Protein AF-F9RTI7-F1 (afdb_monomer_lite)

Radius of gyration: 21.58 Å; chains: 1; bounding box: 49×27×54 Å

Structure (mmCIF, N/CA/C/O backbone):
data_AF-F9RTI7-F1
#
_entry.id   AF-F9RTI7-F1
#
loop_
_atom_site.group_PDB
_atom_site.id
_atom_site.type_symbol
_atom_site.label_atom_id
_atom_site.label_alt_id
_atom_site.label_comp_id
_atom_site.label_asym_id
_atom_site.label_entity_id
_atom_site.label_seq_id
_atom_site.pdbx_PDB_ins_code
_atom_site.Cartn_x
_atom_site.Cartn_y
_atom_site.Cartn_z
_atom_site.occupancy
_atom_site.B_iso_or_equiv
_atom_site.auth_seq_id
_atom_site.auth_comp_id
_atom_site.auth_asym_id
_atom_site.auth_atom_id
_atom_site.pdbx_PDB_model_num
ATOM 1 N N . GLU A 1 1 ? 10.894 -4.572 -2.993 1.00 65.38 1 GLU A N 1
ATOM 2 C CA . GLU A 1 1 ? 11.499 -5.775 -3.615 1.00 65.38 1 GLU A CA 1
ATOM 3 C C . GLU A 1 1 ? 11.232 -5.873 -5.116 1.00 65.38 1 GLU A C 1
ATOM 5 O O . GLU A 1 1 ? 12.196 -5.863 -5.869 1.00 65.38 1 GLU A O 1
ATOM 10 N N . LEU A 1 2 ? 9.971 -5.853 -5.575 1.00 78.31 2 LEU A N 1
ATOM 11 C CA . LEU A 1 2 ? 9.636 -5.929 -7.011 1.00 78.31 2 LEU A CA 1
ATOM 12 C C . LEU A 1 2 ? 10.313 -4.840 -7.873 1.00 78.31 2 LEU A C 1
ATOM 14 O O . LEU A 1 2 ? 10.867 -5.149 -8.920 1.00 78.31 2 LEU A O 1
ATOM 18 N N . SER A 1 3 ? 10.322 -3.581 -7.416 1.00 82.62 3 SER A N 1
ATOM 19 C CA . SER A 1 3 ? 10.983 -2.473 -8.133 1.00 82.62 3 SER A CA 1
ATOM 20 C C . SER A 1 3 ? 12.480 -2.731 -8.356 1.00 82.62 3 SER A C 1
ATOM 22 O O . SER A 1 3 ? 12.978 -2.594 -9.471 1.00 82.62 3 SER A O 1
ATOM 24 N N . ASN A 1 4 ? 13.182 -3.200 -7.320 1.00 85.56 4 ASN A N 1
ATOM 25 C CA . ASN A 1 4 ? 14.609 -3.514 -7.405 1.00 85.56 4 ASN A CA 1
ATOM 26 C C . ASN A 1 4 ? 14.870 -4.669 -8.381 1.00 85.56 4 ASN A C 1
ATOM 28 O O . ASN A 1 4 ? 15.831 -4.616 -9.142 1.00 85.56 4 ASN A O 1
ATOM 32 N N . ALA A 1 5 ? 13.995 -5.680 -8.401 1.00 88.25 5 ALA A N 1
ATOM 33 C CA . ALA A 1 5 ? 14.097 -6.799 -9.335 1.00 88.25 5 ALA A CA 1
ATOM 34 C C . ALA A 1 5 ? 13.908 -6.354 -10.797 1.00 88.25 5 ALA A C 1
ATOM 36 O O . ALA A 1 5 ? 14.680 -6.749 -11.668 1.00 88.25 5 ALA A O 1
ATOM 37 N N . VAL A 1 6 ? 12.932 -5.478 -11.066 1.00 89.06 6 VAL A N 1
ATOM 38 C CA . VAL A 1 6 ? 12.718 -4.917 -12.412 1.00 89.06 6 VAL A CA 1
ATOM 39 C C . VAL A 1 6 ? 13.906 -4.051 -12.839 1.00 89.06 6 VAL A C 1
ATOM 41 O O . VAL A 1 6 ? 14.364 -4.164 -13.973 1.00 89.06 6 VAL A O 1
ATOM 44 N N . GLN A 1 7 ? 14.454 -3.227 -11.940 1.00 89.81 7 GLN A N 1
ATOM 45 C CA . GLN A 1 7 ? 15.653 -2.432 -12.230 1.00 89.81 7 GLN A CA 1
ATOM 46 C C . GLN A 1 7 ? 16.869 -3.310 -12.544 1.00 89.81 7 GLN A C 1
ATOM 48 O O . GLN A 1 7 ? 17.578 -3.028 -13.507 1.00 89.81 7 GLN A O 1
ATOM 53 N N . ALA A 1 8 ? 17.079 -4.387 -11.783 1.00 91.81 8 ALA A N 1
ATOM 54 C CA . ALA A 1 8 ? 18.167 -5.331 -12.023 1.00 91.81 8 ALA A CA 1
ATOM 55 C C . ALA A 1 8 ? 18.033 -6.031 -13.386 1.00 91.81 8 ALA A C 1
ATOM 57 O O . ALA A 1 8 ? 19.008 -6.116 -14.127 1.00 91.81 8 ALA A O 1
ATOM 58 N N . SER A 1 9 ? 16.821 -6.453 -13.761 1.00 93.12 9 SER A N 1
ATOM 59 C CA . SER A 1 9 ? 16.563 -7.074 -15.068 1.00 93.12 9 SER A CA 1
ATOM 60 C C . SER A 1 9 ? 16.777 -6.102 -16.238 1.00 93.12 9 SER A C 1
ATOM 62 O O . SER A 1 9 ? 17.335 -6.480 -17.272 1.00 93.12 9 SER A O 1
ATOM 64 N N . LEU A 1 10 ? 16.393 -4.829 -16.078 1.00 92.81 10 LEU A N 1
ATOM 65 C CA . LEU A 1 10 ? 16.673 -3.786 -17.071 1.00 92.81 10 LEU A CA 1
ATOM 66 C C . LEU A 1 10 ? 18.179 -3.536 -17.225 1.00 92.81 10 LEU A C 1
ATOM 68 O O . LEU A 1 10 ? 18.648 -3.353 -18.348 1.00 92.81 10 LEU A O 1
ATOM 72 N N . ASP A 1 11 ? 18.930 -3.553 -16.122 1.00 92.38 11 ASP A N 1
ATOM 73 C CA . ASP A 1 11 ? 20.387 -3.387 -16.129 1.00 92.38 11 ASP A CA 1
ATOM 74 C C . ASP A 1 11 ? 21.100 -4.559 -16.803 1.00 92.38 11 ASP A C 1
ATOM 76 O O . ASP A 1 11 ? 21.969 -4.347 -17.650 1.00 92.38 11 ASP A O 1
ATOM 80 N N . GLU A 1 12 ? 20.689 -5.785 -16.491 1.00 94.12 12 GLU A N 1
ATOM 81 C CA . GLU A 1 12 ? 21.196 -6.995 -17.134 1.00 94.12 12 GLU A CA 1
ATOM 82 C C . GLU A 1 12 ? 20.949 -6.951 -18.648 1.00 94.12 12 GLU A C 1
ATOM 84 O O . GLU A 1 12 ? 21.880 -7.076 -19.444 1.00 94.12 12 GLU A O 1
ATOM 89 N N . THR A 1 13 ? 19.715 -6.648 -19.060 1.00 93.12 13 THR A N 1
ATOM 90 C CA . THR A 1 13 ? 19.336 -6.577 -20.480 1.00 93.12 13 THR A CA 1
ATOM 91 C C . THR A 1 13 ? 20.075 -5.451 -21.216 1.00 93.12 13 THR A C 1
ATOM 93 O O . THR A 1 13 ? 20.463 -5.596 -22.384 1.00 93.12 13 THR A O 1
ATOM 96 N N . ALA A 1 14 ? 20.308 -4.317 -20.548 1.00 91.69 14 ALA A N 1
ATOM 97 C CA . ALA A 1 14 ? 21.089 -3.216 -21.101 1.00 91.69 14 ALA A CA 1
ATOM 98 C C . ALA A 1 14 ? 22.557 -3.619 -21.295 1.00 91.69 14 ALA A C 1
ATOM 100 O O . ALA A 1 14 ? 23.136 -3.314 -22.341 1.00 91.69 14 ALA A O 1
ATOM 101 N N . GLN A 1 15 ? 23.143 -4.341 -20.338 1.00 91.31 15 GLN A N 1
ATOM 102 C CA . GLN A 1 15 ? 24.507 -4.850 -20.442 1.00 91.31 15 GLN A CA 1
ATOM 103 C C . GLN A 1 15 ? 24.641 -5.873 -21.578 1.00 91.31 15 GLN A C 1
ATOM 105 O O . GLN A 1 15 ? 25.584 -5.791 -22.363 1.00 91.31 15 GLN A O 1
ATOM 110 N N . THR A 1 16 ? 23.674 -6.778 -21.741 1.00 94.12 16 THR A N 1
ATOM 111 C CA . THR A 1 16 ? 23.631 -7.707 -22.881 1.00 94.12 16 THR A CA 1
ATOM 112 C C . THR A 1 16 ? 23.542 -6.959 -24.213 1.00 94.12 16 THR A C 1
ATOM 114 O O . THR A 1 16 ? 24.260 -7.285 -25.155 1.00 94.12 16 THR A O 1
ATOM 117 N N . SER A 1 17 ? 22.715 -5.912 -24.294 1.00 90.12 17 SER A N 1
ATOM 118 C CA . SER A 1 17 ? 22.599 -5.076 -25.499 1.00 90.12 17 SER A CA 1
ATOM 119 C C . SER A 1 17 ? 23.914 -4.369 -25.838 1.00 90.12 17 SER A C 1
ATOM 121 O O . SER A 1 17 ? 24.288 -4.296 -27.009 1.00 90.12 17 SER A O 1
ATOM 123 N N . LEU A 1 18 ? 24.636 -3.880 -24.823 1.00 91.44 18 LEU A N 1
ATOM 124 C CA . LEU A 1 18 ? 25.959 -3.277 -24.980 1.00 91.44 18 LEU A CA 1
ATOM 125 C C . LEU A 1 18 ? 26.976 -4.298 -25.510 1.00 91.44 18 LEU A C 1
ATOM 127 O O . LEU A 1 18 ? 27.663 -4.019 -26.490 1.00 91.44 18 LEU A O 1
ATOM 131 N N . ASN A 1 19 ? 27.018 -5.490 -24.907 1.00 91.25 19 ASN A N 1
ATOM 132 C CA . ASN A 1 19 ? 27.907 -6.582 -25.316 1.00 91.25 19 ASN A CA 1
ATOM 133 C C . ASN A 1 19 ? 27.642 -7.028 -26.766 1.00 91.25 19 ASN A C 1
ATOM 135 O O . ASN A 1 19 ? 28.571 -7.399 -27.476 1.00 91.25 19 ASN A O 1
ATOM 139 N N . ASN A 1 20 ? 26.391 -6.924 -27.224 1.00 93.44 20 ASN A N 1
ATOM 140 C CA . ASN A 1 20 ? 25.973 -7.266 -28.585 1.00 93.44 20 ASN A CA 1
ATOM 141 C C . ASN A 1 20 ? 26.102 -6.098 -29.588 1.00 93.44 20 ASN A C 1
ATOM 143 O O . ASN A 1 20 ? 25.599 -6.193 -30.706 1.00 93.44 20 ASN A O 1
ATOM 147 N N . GLY A 1 21 ? 26.717 -4.971 -29.206 1.00 92.75 21 GLY A N 1
ATOM 148 C CA . GLY A 1 21 ? 26.898 -3.801 -30.078 1.00 92.75 21 GLY A CA 1
ATOM 149 C C . GLY A 1 21 ? 25.614 -3.013 -30.379 1.00 92.75 21 GLY A C 1
ATOM 150 O O . GLY A 1 21 ? 25.611 -2.104 -31.211 1.00 92.75 21 GLY A O 1
ATOM 151 N N . MET A 1 22 ? 24.509 -3.312 -29.693 1.00 94.38 22 MET A N 1
ATOM 152 C CA . MET A 1 22 ? 23.197 -2.698 -29.908 1.00 94.38 22 MET A CA 1
ATOM 153 C C . MET A 1 22 ? 23.065 -1.380 -29.129 1.00 94.38 22 MET A C 1
ATOM 155 O O . MET A 1 22 ? 22.293 -1.264 -28.174 1.00 94.38 22 MET A O 1
ATOM 159 N N . MET A 1 23 ? 23.810 -0.349 -29.544 1.00 90.44 23 MET A N 1
ATOM 160 C CA . MET A 1 23 ? 23.858 0.938 -28.832 1.00 90.44 23 MET A CA 1
ATOM 161 C C . MET A 1 23 ? 22.495 1.631 -28.681 1.00 90.44 23 MET A C 1
ATOM 163 O O . MET A 1 23 ? 22.247 2.255 -27.650 1.00 90.44 23 MET A O 1
ATOM 167 N N . GLN A 1 24 ? 21.610 1.545 -29.678 1.00 92.69 24 GLN A N 1
ATOM 168 C CA . GLN A 1 24 ? 20.288 2.183 -29.594 1.00 92.69 24 GLN A CA 1
ATOM 169 C C . GLN A 1 24 ? 19.388 1.486 -28.566 1.00 92.69 24 GLN A C 1
ATOM 171 O O . GLN A 1 24 ? 18.753 2.160 -27.756 1.00 92.69 24 GLN A O 1
ATOM 176 N N . SER A 1 25 ? 19.407 0.151 -28.529 1.00 92.06 25 SER A N 1
ATOM 177 C CA . SER A 1 25 ? 18.688 -0.6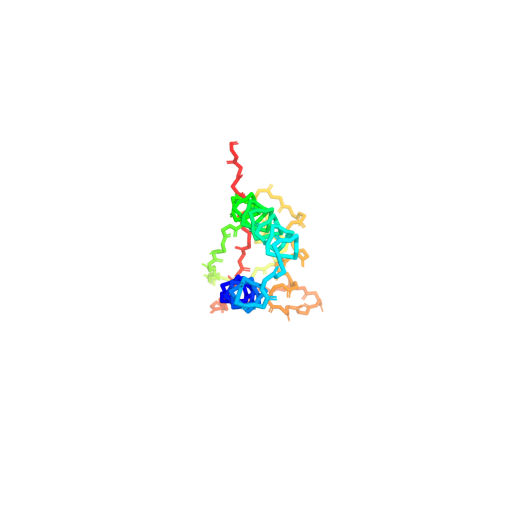41 -27.525 1.00 92.06 25 SER A CA 1
ATOM 178 C C . SER A 1 25 ? 19.202 -0.354 -26.115 1.00 92.06 25 SER A C 1
ATOM 180 O O . SER A 1 25 ? 18.408 -0.116 -25.208 1.00 92.06 25 SER A O 1
ATOM 182 N N . TRP A 1 26 ? 20.525 -0.269 -25.937 1.00 93.12 26 TRP A N 1
ATOM 183 C CA . TRP A 1 26 ? 21.128 0.133 -24.663 1.00 93.12 26 TRP A CA 1
ATOM 184 C C . TRP A 1 26 ? 20.656 1.526 -24.211 1.00 93.12 26 TRP A C 1
ATOM 186 O O . TRP A 1 26 ? 20.243 1.698 -23.063 1.00 93.12 26 TRP A O 1
ATOM 196 N N . ARG A 1 27 ? 20.654 2.522 -25.113 1.00 93.00 27 ARG A N 1
ATOM 197 C CA . ARG A 1 27 ? 20.159 3.878 -24.806 1.00 93.00 27 ARG A CA 1
ATOM 198 C C . ARG A 1 27 ? 18.686 3.871 -24.405 1.00 93.00 27 ARG A C 1
ATOM 200 O O . ARG A 1 27 ? 18.331 4.534 -23.433 1.00 93.00 27 ARG A O 1
ATOM 207 N N . ALA A 1 28 ? 17.851 3.121 -25.122 1.00 94.75 28 ALA A N 1
ATOM 208 C CA . ALA A 1 28 ? 16.426 3.010 -24.831 1.00 94.75 28 ALA A CA 1
ATOM 209 C C . ALA A 1 28 ? 16.176 2.396 -23.444 1.00 94.75 28 ALA A C 1
ATOM 211 O O . ALA A 1 28 ? 15.460 2.983 -22.635 1.00 94.75 28 ALA A O 1
ATOM 212 N N . LEU A 1 29 ? 16.833 1.275 -23.125 1.00 93.69 29 LEU A N 1
ATOM 213 C CA . LEU A 1 29 ? 16.716 0.604 -21.824 1.00 93.69 29 LEU A CA 1
ATOM 214 C C . LEU A 1 29 ? 17.192 1.495 -20.671 1.00 93.69 29 LEU A C 1
ATOM 216 O O . LEU A 1 29 ? 16.531 1.589 -19.635 1.00 93.69 29 LEU A O 1
ATOM 220 N N . ARG A 1 30 ? 18.292 2.232 -20.870 1.00 91.81 30 ARG A N 1
ATOM 221 C CA . ARG A 1 30 ? 18.766 3.226 -19.900 1.00 91.81 30 ARG A CA 1
ATOM 222 C C . ARG A 1 30 ? 17.742 4.343 -19.678 1.00 91.81 30 ARG A C 1
ATOM 224 O O . ARG A 1 30 ? 17.537 4.757 -18.538 1.00 91.81 30 ARG A O 1
ATOM 231 N N . GLY A 1 31 ? 17.095 4.817 -20.742 1.00 94.75 31 GLY A N 1
ATOM 232 C CA . GLY A 1 31 ? 16.017 5.803 -20.659 1.00 94.75 31 GLY A CA 1
ATOM 233 C C . GLY A 1 31 ? 14.834 5.298 -19.830 1.00 94.75 31 GLY A C 1
ATOM 234 O O . GLY A 1 31 ? 14.392 5.988 -18.912 1.00 94.75 31 GLY A O 1
ATOM 235 N N . VAL A 1 32 ? 14.387 4.064 -20.086 1.00 93.94 32 VAL A N 1
ATOM 236 C CA . VAL A 1 32 ? 13.316 3.408 -19.317 1.00 93.94 32 VAL A CA 1
ATOM 237 C C . VAL A 1 32 ? 13.680 3.305 -17.839 1.00 93.94 32 VAL A C 1
ATOM 239 O O . VAL A 1 32 ? 12.861 3.644 -16.990 1.00 93.94 32 VAL A O 1
ATOM 242 N N . ARG A 1 33 ? 14.914 2.910 -17.507 1.00 91.69 33 ARG A N 1
ATOM 243 C CA . ARG A 1 33 ? 15.370 2.829 -16.112 1.00 91.69 33 ARG A CA 1
ATOM 244 C C . ARG A 1 33 ? 15.271 4.171 -15.390 1.00 91.69 33 ARG A C 1
ATOM 246 O O . ARG A 1 33 ? 14.809 4.215 -14.254 1.00 91.69 33 ARG A O 1
ATOM 253 N N . ILE A 1 34 ? 15.716 5.253 -16.029 1.00 93.56 34 ILE A N 1
ATOM 254 C CA . ILE A 1 34 ? 15.669 6.597 -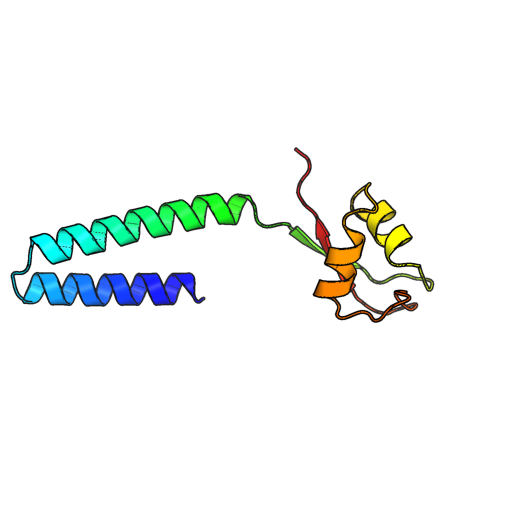15.439 1.00 93.56 34 ILE A CA 1
ATOM 255 C C . ILE A 1 34 ? 14.217 7.023 -15.211 1.00 93.56 34 ILE A C 1
ATOM 257 O O . ILE A 1 34 ? 13.889 7.492 -14.123 1.00 93.56 34 ILE A O 1
ATOM 261 N N . ALA A 1 35 ? 13.353 6.826 -16.209 1.00 94.31 35 ALA A N 1
ATOM 262 C CA . ALA A 1 35 ? 11.935 7.153 -16.107 1.00 94.31 35 ALA A CA 1
ATOM 263 C C . ALA A 1 35 ? 11.239 6.345 -15.000 1.00 94.31 35 ALA A C 1
ATOM 265 O O . ALA A 1 35 ? 10.526 6.920 -14.186 1.00 94.31 35 ALA A O 1
ATOM 266 N N . LEU A 1 36 ? 11.507 5.039 -14.918 1.00 91.75 36 LEU A N 1
ATOM 267 C CA . LEU A 1 36 ? 10.963 4.169 -13.877 1.00 91.75 36 LEU A CA 1
ATOM 268 C C . LEU A 1 36 ? 11.445 4.583 -12.487 1.00 91.75 36 LEU A C 1
ATOM 270 O O . LEU A 1 36 ? 10.642 4.659 -11.565 1.00 91.75 36 LEU A O 1
ATOM 274 N N . LYS A 1 37 ? 12.746 4.857 -12.323 1.00 90.56 37 LYS A N 1
ATOM 275 C CA . LYS A 1 37 ? 13.285 5.323 -1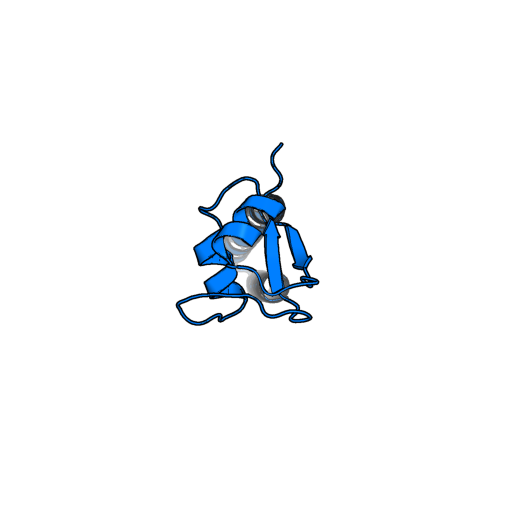1.041 1.00 90.56 37 LYS A CA 1
ATOM 276 C C . LYS A 1 37 ? 12.583 6.604 -10.601 1.00 90.56 37 LYS A C 1
ATOM 278 O O . LYS A 1 37 ? 12.142 6.682 -9.465 1.00 90.56 37 LYS A O 1
ATOM 283 N N . ARG A 1 38 ? 12.441 7.564 -11.515 1.00 90.25 38 ARG A N 1
ATOM 284 C CA . ARG A 1 38 ? 11.750 8.822 -11.242 1.00 90.25 38 ARG A CA 1
ATOM 285 C C . ARG A 1 38 ? 10.290 8.605 -10.836 1.00 90.25 38 ARG A C 1
ATOM 287 O O . ARG A 1 38 ? 9.869 9.163 -9.834 1.00 90.25 38 ARG A O 1
ATOM 294 N N . ASP A 1 39 ? 9.548 7.780 -11.571 1.00 88.75 39 ASP A N 1
ATOM 295 C CA . ASP A 1 39 ? 8.150 7.453 -11.249 1.00 88.75 39 ASP A CA 1
ATOM 296 C C . ASP A 1 39 ? 8.027 6.756 -9.881 1.00 88.75 39 ASP A C 1
ATOM 298 O O . ASP A 1 39 ? 7.130 7.067 -9.101 1.00 88.75 39 ASP A O 1
ATOM 302 N N . VAL A 1 40 ? 8.960 5.862 -9.540 1.00 87.19 40 VAL A N 1
ATOM 303 C CA . VAL A 1 40 ? 9.017 5.233 -8.211 1.00 87.19 40 VAL A CA 1
ATOM 304 C C . VAL A 1 40 ? 9.314 6.266 -7.128 1.00 87.19 40 VAL A C 1
ATOM 306 O O . VAL A 1 40 ? 8.605 6.289 -6.128 1.00 87.19 40 VAL A O 1
ATOM 309 N N . ASP A 1 41 ? 10.315 7.126 -7.321 1.00 85.38 41 ASP A N 1
ATOM 310 C CA . ASP A 1 41 ? 10.687 8.161 -6.352 1.00 85.38 41 ASP A CA 1
ATOM 311 C C . ASP A 1 41 ? 9.509 9.127 -6.101 1.00 85.38 41 ASP A C 1
ATOM 313 O O . ASP A 1 41 ? 9.187 9.427 -4.951 1.00 85.38 41 ASP A O 1
ATOM 317 N N . GLU A 1 42 ? 8.798 9.545 -7.155 1.00 85.88 42 GLU A N 1
ATOM 318 C CA . GLU A 1 42 ? 7.605 10.398 -7.060 1.00 85.88 42 GLU A CA 1
ATOM 319 C C . GLU A 1 42 ? 6.451 9.697 -6.319 1.00 85.88 42 GLU A C 1
ATOM 321 O O . GLU A 1 42 ? 5.790 10.305 -5.476 1.00 85.88 42 GLU A O 1
ATOM 326 N N . ARG A 1 43 ? 6.224 8.401 -6.564 1.00 82.50 43 ARG A N 1
ATOM 327 C CA . ARG A 1 43 ? 5.155 7.632 -5.899 1.00 82.50 43 ARG A CA 1
ATOM 328 C C . ARG A 1 43 ? 5.472 7.267 -4.458 1.00 82.50 43 ARG A C 1
ATOM 330 O O . ARG A 1 43 ? 4.551 7.190 -3.651 1.00 82.50 43 ARG A O 1
ATOM 337 N N . VAL A 1 44 ? 6.740 7.038 -4.121 1.00 78.19 44 VAL A N 1
ATOM 338 C CA . VAL A 1 44 ? 7.160 6.720 -2.748 1.00 78.19 44 VAL A CA 1
ATOM 339 C C . VAL A 1 44 ? 6.830 7.874 -1.803 1.00 78.19 44 VAL A C 1
ATOM 341 O O . VAL A 1 44 ? 6.389 7.628 -0.684 1.00 78.19 44 VAL A O 1
ATOM 344 N N . LEU A 1 45 ? 6.948 9.121 -2.268 1.00 72.62 45 LEU A N 1
ATOM 345 C CA . LEU A 1 45 ? 6.552 10.309 -1.502 1.00 72.62 45 LEU A CA 1
ATOM 346 C C . LEU A 1 45 ? 5.041 10.377 -1.219 1.00 72.62 45 LEU A C 1
ATOM 348 O O . LEU A 1 45 ? 4.633 11.035 -0.267 1.00 72.62 45 LEU A O 1
ATOM 352 N N . LEU A 1 46 ? 4.222 9.695 -2.024 1.00 76.31 46 LEU A N 1
ATOM 353 C CA . LEU A 1 46 ? 2.764 9.648 -1.894 1.00 76.31 46 LEU A CA 1
ATOM 354 C C . LEU A 1 46 ? 2.268 8.417 -1.123 1.00 76.31 46 LEU A C 1
ATOM 356 O O . LEU A 1 46 ? 1.057 8.236 -0.981 1.00 76.31 46 LEU A O 1
ATOM 360 N N . LEU A 1 47 ? 3.167 7.545 -0.648 1.00 80.50 47 LEU A N 1
ATOM 361 C CA . LEU A 1 47 ? 2.753 6.366 0.104 1.00 80.50 47 LEU A CA 1
ATOM 362 C C . LEU A 1 47 ? 2.160 6.797 1.454 1.00 80.50 47 LEU A C 1
ATOM 364 O O . LEU A 1 47 ? 2.837 7.480 2.226 1.00 80.50 47 LEU A O 1
ATOM 368 N N . PRO A 1 48 ? 0.915 6.396 1.764 1.00 81.62 48 PRO A N 1
ATOM 369 C CA . PRO A 1 48 ? 0.337 6.678 3.064 1.00 81.62 48 PRO A CA 1
ATOM 370 C C . PRO A 1 48 ? 1.118 5.932 4.146 1.00 81.62 48 PRO A C 1
ATOM 372 O O . PRO A 1 48 ? 1.514 4.776 3.968 1.00 81.62 48 PRO A O 1
ATOM 375 N N . GLU A 1 49 ? 1.308 6.592 5.281 1.00 84.81 49 GLU A N 1
ATOM 376 C CA . GLU A 1 49 ? 1.896 5.970 6.456 1.00 84.81 49 GLU A CA 1
ATOM 377 C C . GLU A 1 49 ? 0.908 4.942 7.008 1.00 84.81 49 GLU A C 1
ATOM 379 O O . GLU A 1 49 ? -0.276 5.234 7.170 1.00 84.81 49 GLU A O 1
ATOM 384 N N . VAL A 1 50 ? 1.370 3.720 7.266 1.00 89.06 50 VAL A N 1
ATOM 385 C CA . VAL A 1 50 ? 0.521 2.671 7.837 1.00 89.06 50 VAL A CA 1
ATOM 386 C C . VAL A 1 50 ? 0.777 2.607 9.335 1.00 89.06 50 VAL A C 1
ATOM 388 O O . VAL A 1 50 ? 1.902 2.358 9.761 1.00 89.06 50 VAL A O 1
ATOM 391 N N . ARG A 1 51 ? -0.271 2.829 10.127 1.00 89.81 51 ARG A N 1
ATOM 392 C CA . ARG A 1 51 ? -0.245 2.727 11.589 1.00 89.81 51 ARG A CA 1
ATOM 393 C C . ARG A 1 51 ? -1.058 1.524 12.044 1.00 89.81 51 ARG A C 1
ATOM 395 O O . ARG A 1 51 ? -2.130 1.262 11.502 1.00 89.81 51 ARG A O 1
ATOM 402 N N . GLU A 1 52 ? -0.566 0.828 13.060 1.00 94.19 52 GLU A N 1
ATOM 403 C CA . GLU A 1 52 ? -1.308 -0.229 13.745 1.00 94.19 52 GLU A CA 1
ATOM 404 C C . GLU A 1 52 ? -2.052 0.350 14.948 1.00 94.19 52 GLU A C 1
ATOM 406 O O . GLU A 1 52 ? -1.455 1.003 15.806 1.00 94.19 52 GLU A O 1
ATOM 411 N N . ILE A 1 53 ? -3.356 0.099 15.017 1.00 93.31 53 ILE A N 1
ATOM 412 C CA . ILE A 1 53 ? -4.220 0.527 16.116 1.00 93.31 53 ILE A CA 1
ATOM 413 C C . ILE A 1 53 ? -4.853 -0.700 16.757 1.00 93.31 53 ILE A C 1
ATOM 415 O O . ILE A 1 53 ? -5.341 -1.597 16.073 1.00 93.31 53 ILE A O 1
ATOM 419 N N . LYS A 1 54 ? -4.873 -0.712 18.090 1.00 95.56 54 LYS A N 1
ATOM 420 C CA . LYS A 1 54 ? -5.498 -1.758 18.899 1.00 95.56 54 LYS A CA 1
ATOM 421 C C . LYS A 1 54 ? -6.516 -1.126 19.852 1.00 95.56 54 LYS A C 1
ATOM 423 O O . LYS A 1 54 ? -6.120 -0.616 20.902 1.00 95.56 54 LYS A O 1
ATOM 428 N N . PRO A 1 55 ? -7.812 -1.119 19.504 1.00 92.69 55 PRO A N 1
ATOM 429 C CA . PRO A 1 55 ? -8.836 -0.492 20.331 1.00 92.69 55 PRO A CA 1
ATOM 430 C C . PRO A 1 55 ? -9.003 -1.168 21.699 1.00 92.69 55 PRO A C 1
ATOM 432 O O . PRO A 1 55 ? -8.979 -2.397 21.816 1.00 92.69 55 PRO A O 1
ATOM 435 N N . TYR A 1 56 ? -9.239 -0.361 22.739 1.00 92.81 56 TYR A N 1
ATOM 436 C CA . TYR A 1 56 ? -9.543 -0.843 24.097 1.00 92.81 56 TYR A CA 1
ATOM 437 C C . TYR A 1 56 ? -10.997 -1.289 24.281 1.00 92.81 56 TYR A C 1
ATOM 439 O O . TYR A 1 56 ? -11.308 -1.967 25.256 1.00 92.81 56 TYR A O 1
ATOM 447 N N . VAL A 1 57 ? -11.877 -0.916 23.354 1.00 94.44 57 VAL A N 1
ATOM 448 C CA . VAL A 1 57 ? -13.294 -1.290 23.303 1.00 94.44 57 VAL A CA 1
ATOM 449 C C . VAL A 1 57 ? -13.664 -1.608 21.857 1.00 94.44 57 VAL A C 1
ATOM 451 O O . VAL A 1 57 ? -12.987 -1.146 20.940 1.00 94.44 57 VAL A O 1
ATOM 454 N N . THR A 1 58 ? -14.728 -2.380 21.639 1.00 95.44 58 THR A N 1
ATOM 455 C CA . THR A 1 58 ? -15.239 -2.624 20.284 1.00 95.44 58 THR A CA 1
ATOM 456 C C . THR A 1 58 ? -15.750 -1.318 19.679 1.00 95.44 58 THR A C 1
ATOM 458 O O . THR A 1 58 ? -16.599 -0.654 20.274 1.00 95.44 58 THR A O 1
ATOM 461 N N . ILE A 1 59 ? -15.257 -0.957 18.493 1.00 95.50 59 ILE A N 1
ATOM 462 C CA . ILE A 1 59 ? -15.605 0.303 17.822 1.00 95.50 59 ILE A CA 1
ATOM 463 C C . ILE A 1 59 ? -16.069 0.077 16.376 1.00 95.50 59 ILE A C 1
ATOM 465 O O . ILE A 1 59 ? -15.519 -0.775 15.671 1.00 95.50 59 ILE A O 1
ATOM 469 N N . PRO A 1 60 ? -17.064 0.841 15.885 1.00 95.75 60 PRO A N 1
ATOM 470 C CA . PRO A 1 60 ? -17.403 0.857 14.465 1.00 95.75 60 PRO A CA 1
ATOM 471 C C . PRO A 1 60 ? -16.228 1.375 13.628 1.00 95.75 60 PRO A C 1
ATOM 473 O O . PRO A 1 60 ? -15.628 2.395 13.973 1.00 95.75 60 PRO A O 1
ATOM 476 N N . VAL A 1 61 ? -15.950 0.756 12.475 1.00 94.81 61 VAL A N 1
ATOM 477 C CA . VAL A 1 61 ? -14.824 1.180 11.612 1.00 94.81 61 VAL A CA 1
ATOM 478 C C . VAL A 1 61 ? -14.977 2.624 11.126 1.00 94.81 61 VAL A C 1
ATOM 480 O O . VAL A 1 61 ? -13.986 3.325 10.969 1.00 94.81 61 VAL A O 1
ATOM 483 N N . ALA A 1 62 ? -16.210 3.104 10.933 1.00 94.06 62 ALA A N 1
ATOM 484 C CA . ALA A 1 62 ? -16.458 4.498 10.559 1.00 94.06 62 ALA A CA 1
ATOM 485 C C . ALA A 1 62 ? -16.025 5.495 11.651 1.00 94.06 62 ALA A C 1
ATOM 487 O O . ALA A 1 62 ? -15.502 6.561 11.336 1.00 94.06 62 ALA A O 1
ATOM 488 N N . LEU A 1 63 ? -16.219 5.142 12.927 1.00 94.25 63 LEU A N 1
ATOM 489 C CA . LEU A 1 63 ? -15.786 5.972 14.050 1.00 94.25 63 LEU A CA 1
ATOM 490 C C . LEU A 1 63 ? -14.259 5.959 14.169 1.00 94.25 63 LEU A C 1
ATOM 492 O O . LEU A 1 63 ? -13.657 7.017 14.321 1.00 94.25 63 LEU A O 1
ATOM 496 N N . LEU A 1 64 ? -13.645 4.779 14.028 1.00 93.38 64 LEU A N 1
ATOM 497 C CA . LEU A 1 64 ? -12.189 4.629 14.024 1.00 93.38 64 LEU A CA 1
ATOM 498 C C . LEU A 1 64 ? -11.533 5.446 12.899 1.00 93.38 64 LEU A C 1
ATOM 500 O O . LEU A 1 64 ? -10.566 6.160 13.140 1.00 93.38 64 LEU A O 1
ATOM 504 N N . ALA A 1 65 ? -12.096 5.388 11.688 1.00 92.31 65 ALA A N 1
ATOM 505 C CA . ALA A 1 65 ? -11.659 6.180 10.538 1.00 92.31 65 ALA A CA 1
ATOM 506 C C . ALA A 1 65 ? -11.620 7.679 10.866 1.00 92.31 65 ALA A C 1
ATOM 508 O O . ALA A 1 65 ? -10.599 8.339 10.686 1.00 92.31 65 ALA A O 1
ATOM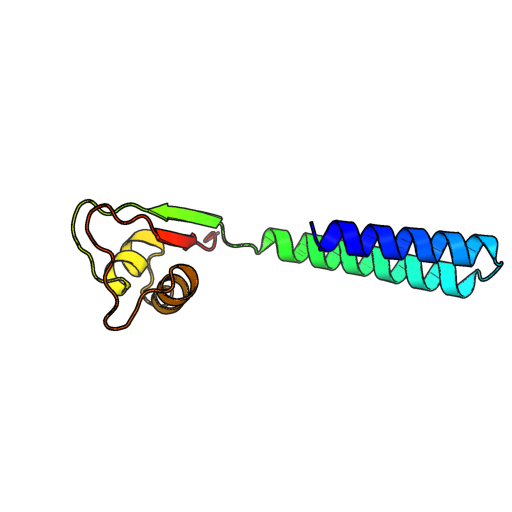 509 N N . TYR A 1 66 ? -12.710 8.205 11.428 1.00 92.56 66 TYR A N 1
ATOM 510 C CA . TYR A 1 66 ? -12.776 9.611 11.808 1.00 92.56 66 TYR A CA 1
ATOM 511 C C . TYR A 1 66 ? -11.770 9.981 12.906 1.00 92.56 66 TYR A C 1
ATOM 513 O O . TYR A 1 66 ? -11.131 11.024 12.809 1.00 92.56 66 TYR A O 1
ATOM 521 N N . GLN A 1 67 ? -11.598 9.137 13.927 1.00 91.56 67 GLN A N 1
ATOM 522 C CA . GLN A 1 67 ? -10.652 9.390 15.019 1.00 91.56 67 GLN A CA 1
ATOM 523 C C . GLN A 1 67 ? -9.195 9.441 14.542 1.00 91.56 67 GLN A C 1
ATOM 525 O O . GLN A 1 67 ? -8.428 10.264 15.034 1.00 91.56 67 GLN A O 1
ATOM 530 N N . GLU A 1 68 ? -8.822 8.596 13.579 1.00 89.31 68 GLU A N 1
ATOM 531 C CA . GLU A 1 68 ? -7.429 8.458 13.138 1.00 89.31 68 GLU A CA 1
ATOM 532 C C . GLU A 1 68 ? -7.070 9.339 11.938 1.00 89.31 68 GLU A C 1
ATOM 534 O O . GLU A 1 68 ? -5.917 9.745 11.806 1.00 89.31 68 GLU A O 1
ATOM 539 N N . THR A 1 69 ? -8.027 9.649 11.055 1.00 85.62 69 THR A N 1
ATOM 540 C CA . THR A 1 69 ? -7.765 10.430 9.832 1.00 85.62 69 THR A CA 1
ATOM 541 C C . THR A 1 69 ? -8.577 11.720 9.728 1.00 85.62 69 THR A C 1
ATOM 543 O O . THR A 1 69 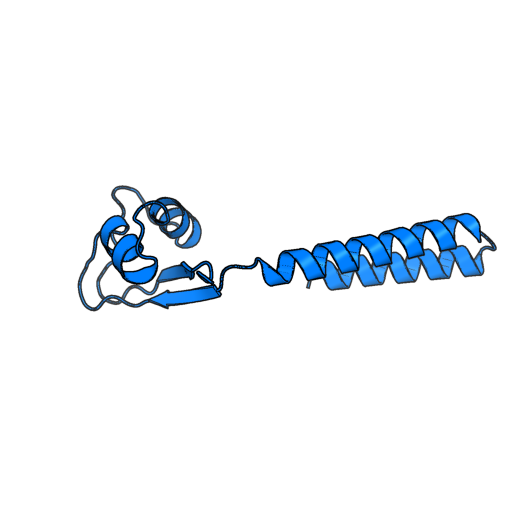? -8.446 12.433 8.737 1.00 85.62 69 THR A O 1
ATOM 546 N N . GLY A 1 70 ? -9.454 12.023 10.692 1.00 87.81 70 GLY A N 1
ATOM 547 C CA . GLY A 1 70 ? -10.343 13.195 10.657 1.00 87.81 70 GLY A CA 1
ATOM 548 C C . GLY A 1 70 ? -11.458 13.119 9.605 1.00 87.81 70 GLY A C 1
ATOM 549 O O . GLY A 1 70 ? -12.179 14.091 9.397 1.00 87.81 70 GLY A O 1
ATOM 550 N N . SER A 1 71 ? -11.613 11.979 8.927 1.00 87.19 71 SER A N 1
ATOM 551 C CA . SER A 1 71 ? -12.594 11.767 7.859 1.00 87.19 71 SER A CA 1
ATOM 552 C C . SER A 1 71 ? -13.136 10.344 7.913 1.00 87.19 71 SER A C 1
ATOM 554 O O . SER A 1 71 ? -12.392 9.396 8.144 1.00 87.19 71 SER A O 1
ATOM 556 N N . THR A 1 72 ? -14.439 10.183 7.679 1.00 90.00 72 THR A N 1
ATOM 557 C CA . THR A 1 72 ? -15.081 8.860 7.606 1.00 90.00 72 THR A CA 1
ATOM 558 C C . THR A 1 72 ? -14.892 8.185 6.245 1.00 90.00 72 THR A C 1
ATOM 560 O O . THR A 1 72 ? -15.139 6.985 6.128 1.00 90.00 72 THR A O 1
ATOM 563 N N . GLU A 1 73 ? -14.415 8.907 5.226 1.00 88.19 73 GLU A N 1
ATOM 564 C CA . GLU A 1 73 ? -14.216 8.377 3.868 1.00 88.19 73 GLU A CA 1
ATOM 565 C C . GLU A 1 73 ? -13.132 7.290 3.813 1.00 88.19 73 GLU A C 1
ATOM 567 O O . GLU A 1 73 ? -13.193 6.382 2.984 1.00 88.19 73 GLU A O 1
ATOM 572 N N . SER A 1 74 ? -12.175 7.311 4.748 1.00 87.81 74 SER A N 1
ATOM 573 C CA . SER A 1 74 ? -11.116 6.298 4.848 1.00 87.81 74 SER A CA 1
ATOM 574 C C . SER A 1 74 ? -11.626 4.924 5.315 1.00 87.81 74 SER A C 1
ATOM 576 O O . SER A 1 74 ? -10.911 3.926 5.184 1.00 87.81 74 SER A O 1
ATOM 578 N N . ARG A 1 75 ? -12.882 4.832 5.788 1.00 91.94 75 ARG A N 1
ATOM 579 C CA . ARG A 1 75 ? -13.519 3.602 6.289 1.00 91.94 75 ARG A CA 1
ATOM 580 C C . ARG A 1 75 ? -13.367 2.426 5.330 1.00 91.94 75 ARG A C 1
ATOM 582 O O . ARG A 1 75 ? -12.931 1.357 5.749 1.00 91.94 75 ARG A O 1
ATOM 589 N N . ASP A 1 76 ? -13.725 2.598 4.061 1.00 91.56 76 ASP A N 1
ATOM 590 C CA . ASP A 1 76 ? -13.730 1.489 3.096 1.00 91.56 76 ASP A CA 1
ATOM 591 C C . ASP A 1 76 ? -12.303 1.001 2.795 1.00 91.56 76 ASP A C 1
ATOM 593 O O . ASP A 1 76 ? -12.072 -0.195 2.593 1.00 91.56 76 ASP A O 1
ATOM 597 N N . GLY A 1 77 ? -11.324 1.908 2.878 1.00 90.38 77 GLY A N 1
ATOM 598 C CA . GLY A 1 77 ? -9.902 1.578 2.846 1.00 90.38 77 GLY A CA 1
ATOM 599 C C . GLY A 1 77 ? -9.478 0.699 4.026 1.00 90.38 77 GLY A C 1
ATOM 600 O O . GLY A 1 77 ? -8.820 -0.321 3.816 1.00 90.38 77 GLY A O 1
ATOM 601 N N . ILE A 1 78 ? -9.903 1.042 5.249 1.00 92.12 78 ILE A N 1
ATOM 602 C CA . ILE A 1 78 ? -9.628 0.256 6.465 1.00 92.12 78 ILE A CA 1
ATOM 603 C C . ILE A 1 78 ? -10.269 -1.132 6.367 1.00 92.12 78 ILE A C 1
ATOM 605 O O . ILE A 1 78 ? -9.607 -2.132 6.647 1.00 92.12 78 ILE A O 1
ATOM 609 N N . ILE A 1 79 ? -11.527 -1.218 5.920 1.00 94.19 79 ILE A N 1
ATOM 610 C CA . ILE A 1 79 ? -12.241 -2.493 5.738 1.00 94.19 79 ILE A CA 1
ATOM 611 C C . ILE A 1 79 ? -11.480 -3.398 4.772 1.00 94.19 79 ILE A C 1
ATOM 613 O O . ILE A 1 79 ? -11.207 -4.554 5.091 1.00 94.19 79 ILE A O 1
ATOM 617 N N . LYS A 1 80 ? -11.103 -2.868 3.602 1.00 92.81 80 LYS A N 1
ATOM 618 C CA . LYS A 1 80 ? -10.399 -3.631 2.568 1.00 92.81 80 LYS A CA 1
ATOM 619 C C . LYS A 1 80 ? -9.019 -4.091 3.034 1.00 92.81 80 LYS A C 1
ATOM 621 O O . LYS A 1 80 ? -8.660 -5.243 2.801 1.00 92.81 80 LYS A O 1
ATOM 626 N N . ARG A 1 81 ? -8.259 -3.212 3.694 1.00 92.00 81 ARG A N 1
ATOM 627 C CA . ARG A 1 81 ? -6.907 -3.504 4.195 1.00 92.00 81 ARG A CA 1
ATOM 628 C C . ARG A 1 81 ? -6.915 -4.613 5.246 1.00 92.00 81 ARG A C 1
ATOM 630 O O . ARG A 1 81 ? -6.122 -5.541 5.153 1.00 92.00 81 ARG A O 1
ATOM 637 N N . ASN A 1 82 ? -7.865 -4.556 6.173 1.00 94.06 82 ASN A N 1
ATOM 638 C CA . ASN A 1 82 ? -7.966 -5.496 7.290 1.00 94.06 82 ASN A CA 1
ATOM 639 C C . ASN A 1 82 ? -8.904 -6.681 7.014 1.00 94.06 82 ASN A C 1
ATOM 641 O O . ASN A 1 82 ? -9.128 -7.507 7.891 1.00 94.06 82 ASN A O 1
ATOM 645 N N . LYS A 1 83 ? -9.462 -6.781 5.799 1.00 94.00 83 LYS A N 1
ATOM 646 C CA . LYS A 1 83 ? -10.416 -7.830 5.389 1.00 94.00 83 LYS A CA 1
ATOM 647 C C . LYS A 1 83 ? -11.625 -7.953 6.331 1.00 94.00 83 LYS A C 1
ATOM 649 O O . LYS A 1 83 ? -12.148 -9.048 6.545 1.00 94.00 83 LYS A O 1
ATOM 654 N N . LEU A 1 84 ? -12.080 -6.826 6.874 1.00 92.00 84 LEU A N 1
ATOM 655 C CA . LEU A 1 84 ? -13.230 -6.784 7.775 1.00 92.00 84 LEU A CA 1
ATOM 656 C C . LEU A 1 84 ? -14.514 -7.074 6.987 1.00 92.00 84 LEU A C 1
ATOM 658 O O . LEU A 1 84 ? -14.646 -6.698 5.821 1.00 92.00 84 LEU A O 1
ATOM 662 N N . ARG A 1 85 ? -15.481 -7.747 7.614 1.00 88.69 85 ARG A N 1
ATOM 663 C CA . ARG A 1 85 ? -16.794 -8.022 7.005 1.00 88.69 85 ARG A CA 1
ATOM 664 C C . ARG A 1 85 ? -17.809 -6.965 7.412 1.00 88.69 85 ARG A C 1
ATOM 666 O O . ARG A 1 85 ? -17.718 -6.411 8.499 1.00 88.69 85 ARG A O 1
ATOM 673 N N . HIS A 1 86 ? -18.788 -6.709 6.547 1.00 84.56 86 HIS A N 1
ATOM 674 C CA . HIS A 1 86 ? -19.906 -5.832 6.882 1.00 84.56 86 HIS A CA 1
ATOM 675 C C . HIS A 1 86 ? -20.954 -6.544 7.765 1.00 84.56 86 HIS A C 1
ATOM 677 O O . HIS A 1 86 ? -21.208 -7.730 7.540 1.00 84.56 86 HIS A O 1
ATOM 683 N N . PRO A 1 87 ? -21.612 -5.820 8.697 1.00 78.62 87 PRO A N 1
ATOM 684 C CA . PRO A 1 87 ? -21.238 -4.485 9.168 1.00 78.62 87 PRO A CA 1
ATOM 685 C C . PRO A 1 87 ? -19.909 -4.540 9.932 1.00 78.62 87 PRO A C 1
ATOM 687 O O . PRO A 1 87 ? -19.649 -5.467 10.692 1.00 78.62 87 PRO A O 1
ATOM 690 N N . SER A 1 88 ? -19.053 -3.556 9.690 1.00 88.50 88 SER A N 1
ATOM 691 C CA . SER A 1 88 ? -17.639 -3.634 10.039 1.00 88.50 88 SER A CA 1
ATOM 692 C C . SER A 1 88 ? -17.340 -2.953 11.373 1.00 88.50 88 SER A C 1
ATOM 694 O O . SER A 1 88 ? -17.443 -1.730 11.519 1.00 88.50 88 SER A O 1
ATOM 696 N N . PHE A 1 89 ? -16.934 -3.778 12.336 1.00 95.00 89 PHE A N 1
ATOM 697 C CA . PHE A 1 89 ? -16.476 -3.404 13.671 1.00 95.00 89 PHE A CA 1
ATOM 698 C C . PHE A 1 89 ? -15.065 -3.940 13.884 1.00 95.00 89 PHE A C 1
ATOM 700 O O . PHE A 1 89 ? -14.730 -4.999 13.356 1.00 95.00 89 PHE A O 1
ATOM 707 N N . VAL A 1 90 ? -14.271 -3.215 14.666 1.00 93.69 90 VAL A N 1
ATOM 708 C CA . VAL A 1 90 ? -13.000 -3.708 15.201 1.00 93.69 90 VAL A CA 1
ATOM 709 C C . VAL A 1 90 ? -13.250 -4.129 16.636 1.00 93.69 90 VAL A C 1
ATOM 711 O O . VAL A 1 90 ? -13.737 -3.323 17.435 1.00 93.69 90 VAL A O 1
ATOM 714 N N . MET A 1 91 ? -12.974 -5.389 16.953 1.00 94.12 91 MET A N 1
ATOM 715 C CA . MET A 1 91 ? -13.191 -5.923 18.293 1.00 94.12 91 MET A CA 1
ATOM 716 C C . MET A 1 91 ? -12.141 -5.389 19.270 1.00 94.12 91 MET A C 1
ATOM 718 O O . MET A 1 91 ? -11.025 -5.034 18.890 1.00 94.12 91 MET A O 1
ATOM 722 N N . GLN A 1 92 ? -12.487 -5.349 20.558 1.00 94.00 92 GLN A N 1
ATOM 723 C CA . GLN A 1 92 ? -11.511 -5.044 21.603 1.00 94.00 92 GLN A CA 1
ATOM 724 C C . GLN A 1 92 ? -10.273 -5.943 21.468 1.00 94.00 92 GLN A C 1
ATOM 726 O O . GLN A 1 92 ? -10.377 -7.168 21.428 1.00 94.00 92 GLN A O 1
ATOM 731 N N . GLY A 1 93 ? -9.092 -5.327 21.456 1.00 90.06 93 GLY A N 1
ATOM 732 C CA . GLY A 1 93 ? -7.823 -6.043 21.386 1.00 90.06 93 GLY A CA 1
ATOM 733 C C . GLY A 1 93 ? -7.467 -6.608 20.005 1.00 90.06 93 GLY A C 1
ATOM 734 O O . GLY A 1 93 ? -6.387 -7.184 19.868 1.00 90.06 93 GLY A O 1
ATOM 735 N N . GLU A 1 94 ? -8.313 -6.420 18.994 1.00 93.00 94 GLU A N 1
ATOM 736 C CA . GLU A 1 94 ? -7.979 -6.697 17.600 1.00 93.00 94 GLU A CA 1
ATOM 737 C C . GLU A 1 94 ? -7.065 -5.586 17.068 1.00 93.00 94 GLU A C 1
ATOM 739 O O . GLU A 1 94 ? -7.348 -4.400 17.243 1.00 93.00 94 GLU A O 1
ATOM 744 N N . THR A 1 95 ? -5.945 -5.964 16.454 1.00 94.44 95 THR A N 1
ATOM 745 C CA . THR A 1 95 ? -5.043 -5.006 15.806 1.00 94.44 95 THR A CA 1
ATOM 746 C C . THR A 1 95 ? -5.491 -4.792 14.368 1.00 94.44 95 THR A C 1
ATOM 748 O O . THR A 1 95 ? -5.678 -5.760 13.631 1.00 94.44 95 THR A O 1
ATOM 751 N N . VAL A 1 96 ? -5.621 -3.532 13.960 1.00 94.19 96 VAL A N 1
ATOM 752 C CA . VAL A 1 96 ? -5.939 -3.146 12.583 1.00 94.19 96 VAL A CA 1
ATOM 753 C C . VAL A 1 96 ? -4.937 -2.138 12.041 1.00 94.19 96 VAL A C 1
ATOM 755 O O . VAL A 1 96 ? -4.458 -1.256 12.752 1.00 94.19 96 VAL A O 1
ATOM 758 N N . GLU A 1 97 ? -4.647 -2.24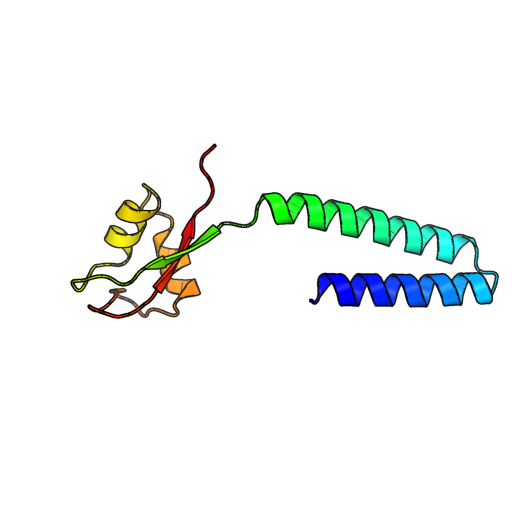9 10.755 1.00 94.31 97 GLU A N 1
ATOM 759 C CA . GLU A 1 97 ? -3.816 -1.313 10.016 1.00 94.31 97 GLU A CA 1
ATOM 760 C C . GLU A 1 97 ? -4.651 -0.172 9.424 1.00 94.31 97 GLU A C 1
ATOM 762 O O . GLU A 1 97 ? -5.669 -0.393 8.759 1.00 94.31 97 GLU A O 1
ATOM 767 N N . ILE A 1 98 ? -4.178 1.061 9.571 1.00 91.69 98 ILE A N 1
ATOM 768 C CA . ILE A 1 98 ? -4.813 2.255 9.014 1.00 91.69 98 ILE A CA 1
ATOM 769 C C . ILE A 1 98 ? -3.786 3.015 8.186 1.00 91.69 98 ILE A C 1
ATOM 771 O O . ILE A 1 98 ? -2.707 3.349 8.667 1.00 91.69 98 ILE A O 1
ATOM 775 N N . ALA A 1 99 ? -4.133 3.282 6.927 1.00 88.88 99 ALA A N 1
ATOM 776 C CA . ALA A 1 99 ? -3.333 4.103 6.032 1.00 88.88 99 ALA A CA 1
ATOM 777 C C . ALA A 1 99 ? -3.707 5.577 6.233 1.00 88.88 99 ALA A C 1
ATOM 779 O O . ALA A 1 99 ? -4.817 5.985 5.892 1.00 88.88 99 ALA A O 1
ATOM 780 N N . VAL A 1 100 ? -2.787 6.359 6.786 1.00 80.44 100 VAL A N 1
ATOM 781 C CA . VAL A 1 100 ? -2.945 7.791 7.030 1.00 80.44 100 VAL A CA 1
ATOM 782 C C . VAL A 1 100 ? -2.164 8.544 5.959 1.00 80.44 100 VAL A C 1
ATOM 784 O O . VAL A 1 100 ? -0.956 8.367 5.797 1.00 80.44 100 VAL A O 1
ATOM 787 N N . VAL A 1 101 ? -2.861 9.379 5.193 1.00 70.69 101 VAL A N 1
ATOM 788 C CA . VAL A 1 101 ? -2.206 10.321 4.282 1.00 70.69 101 VAL A CA 1
ATOM 789 C C . VAL A 1 101 ? -1.689 11.475 5.134 1.00 70.69 101 VAL A C 1
ATOM 791 O O . VAL A 1 101 ? -2.440 12.018 5.943 1.00 70.69 101 VAL A O 1
ATOM 794 N N . LYS A 1 102 ? -0.411 11.846 4.989 1.00 58.94 102 LYS A N 1
ATOM 795 C CA . LYS A 1 102 ? 0.112 13.052 5.640 1.00 58.94 102 LYS A CA 1
ATOM 796 C C . LYS A 1 102 ? -0.663 14.259 5.115 1.00 58.94 102 LYS A C 1
ATOM 798 O O . LYS A 1 102 ? -0.496 14.635 3.958 1.00 58.94 102 LYS A O 1
ATOM 803 N N . ASN A 1 103 ? -1.494 14.854 5.963 1.00 50.94 103 ASN A N 1
ATOM 804 C CA . ASN A 1 103 ? -1.980 16.206 5.730 1.00 50.94 103 ASN A CA 1
ATOM 805 C C . ASN A 1 103 ? -0.773 17.130 5.927 1.00 50.94 103 ASN A C 1
ATOM 807 O O . ASN A 1 103 ? -0.196 17.150 7.016 1.00 50.94 103 ASN A O 1
ATOM 811 N N . GLY A 1 104 ? -0.337 17.778 4.846 1.00 45.97 104 GLY A N 1
ATOM 812 C CA . GLY A 1 104 ? 0.611 18.891 4.921 1.00 45.97 104 GLY A CA 1
ATOM 813 C C . GLY A 1 104 ? 0.003 20.083 5.644 1.00 45.97 104 GLY A C 1
ATOM 814 O O . GLY A 1 104 ? -1.236 20.244 5.560 1.00 45.97 104 GLY A O 1
#

Secondary structure (DSSP, 8-state):
-HHHHHHHHHHHHHHHHHHTT-HHHHHHHHHHHHHHHHHHHHHHTTPPEEEEE--SS-EEHHHHHHHHHS-STTHHHHHHHHTPPSS-EEPTT--EEEEE----

Organism: NCBI:txid870967

Sequence (104 aa):
ELSNAVQASLDETAQTSLNNGMMQSWRALRGVRIALKRDVDERVLLLPEVREIKPYVTIPVALLAYQETGSTESRDGIIKRNKLRHPSFVMQGETVEIAVVKNG

Foldseek 3Di:
DVLVVVLVVLVVVLVVCVVVVNVVSNVVSVVVSVVSVVVCVVVVLFFFDKDKDADQAKAFLQVVCCVPAVHSVQSVVQCVQQVADPVGIAHHRRITIGGHGDDD

pLDDT: mean 88.91, std 8.47, range [45.97, 95.75]